Protein AF-A0A8X7PUR5-F1 (afdb_monomer_lite)

Radius of gyration: 14.44 Å; chains: 1; bounding box: 28×40×33 Å

InterPro domains:
  IPR011989 Armadillo-like helical [G3DSA:1.25.10.10] (1-140)
  IPR016024 Armadillo-type fold [SSF48371] (5-138)

Foldseek 3Di:
DLVVLLVCLADPDLVCLLVSCVPPPVVLLVVLVPDPDLVVNLSSLLSLLSNLQRSFCSCLVCLQVLLVCLLVCCQDGDPSSVVSSLSSNVSLLVGDVSSCVSNVVVVVVLLVSLVCQLVDPPDPVSNVSSVVVNVSSDDD

Organism: Brassica carinata (NCBI:txid52824)

Sequence (140 aa):
MANVLISASQKIPESAKKTFARKALPPLVHSLKFISAPEVRAACIQVLFSAMYHLKSTLLPFASDLLKLALRFLEQGSEKEKLAGAKLMASLMASEDVILERISEGLIEARSVLSKASLSDPSQDVREVCDKLLACITPS

pLDDT: mean 93.47, std 5.64, range [54.16, 98.38]

Secondary structure (DSSP, 8-state):
-HHHHHHHHHHS-HHHHHHHHHHHHHHHHHHTTT---HHHHHHHHHHHHHHHHHHGGGGGGGHHHHHHHHHHHHHHS-HHHHHHHHHHHHHHHTS-HHHHHHHHHHHHHHHHHHHHHHHH-S-HHHHHHHHHHHHTTS--

Structure (mmCIF, N/CA/C/O backbone):
data_AF-A0A8X7PUR5-F1
#
_entry.id   AF-A0A8X7PUR5-F1
#
loop_
_atom_site.group_PDB
_atom_site.id
_atom_site.type_symbol
_atom_site.label_atom_id
_atom_site.label_alt_id
_atom_site.label_comp_id
_atom_site.label_asym_id
_atom_site.label_entity_id
_atom_site.label_seq_id
_atom_site.pdbx_PDB_ins_code
_atom_site.Cartn_x
_atom_site.Cartn_y
_atom_site.Cartn_z
_atom_site.occupancy
_atom_site.B_iso_or_equiv
_atom_site.auth_seq_id
_atom_site.auth_comp_id
_atom_site.auth_asym_id
_atom_site.auth_atom_id
_atom_site.pdbx_PDB_model_num
ATOM 1 N N . MET A 1 1 ? 10.303 16.801 2.559 1.00 68.25 1 MET A N 1
ATOM 2 C CA . MET A 1 1 ? 8.889 16.898 3.000 1.00 68.25 1 MET A CA 1
ATOM 3 C C . MET A 1 1 ? 8.297 15.552 3.431 1.00 68.25 1 MET A C 1
ATOM 5 O O . MET A 1 1 ? 7.640 15.524 4.461 1.00 68.25 1 MET A O 1
ATOM 9 N N . ALA A 1 2 ? 8.566 14.437 2.735 1.00 78.06 2 ALA A N 1
ATOM 10 C CA . ALA A 1 2 ? 8.064 13.103 3.110 1.00 78.06 2 ALA A CA 1
ATOM 11 C C . ALA A 1 2 ? 8.312 12.725 4.588 1.00 78.06 2 ALA A C 1
ATOM 13 O O . ALA A 1 2 ? 7.378 12.340 5.285 1.00 78.06 2 ALA A O 1
ATOM 14 N N . ASN A 1 3 ? 9.526 12.953 5.104 1.00 85.31 3 ASN A N 1
ATOM 15 C CA . ASN A 1 3 ? 9.875 12.657 6.502 1.00 85.31 3 ASN A CA 1
ATOM 16 C C . ASN A 1 3 ? 8.996 13.394 7.528 1.00 85.31 3 ASN A C 1
ATOM 18 O O . ASN A 1 3 ? 8.726 12.858 8.598 1.00 85.31 3 ASN A O 1
ATOM 22 N N . VAL A 1 4 ? 8.514 14.599 7.199 1.00 85.19 4 VAL A N 1
ATOM 23 C CA . VAL A 1 4 ? 7.616 15.366 8.077 1.00 85.19 4 VAL A CA 1
ATOM 24 C C . VAL A 1 4 ? 6.253 14.683 8.163 1.00 85.19 4 VAL A C 1
ATOM 26 O O . VAL A 1 4 ? 5.728 14.518 9.258 1.00 85.19 4 VAL A O 1
ATOM 29 N N . LEU A 1 5 ? 5.702 14.223 7.035 1.00 83.75 5 LEU A N 1
ATOM 30 C CA . LEU A 1 5 ? 4.409 13.527 7.000 1.00 83.75 5 LEU A CA 1
ATOM 31 C C . LEU A 1 5 ? 4.491 12.127 7.625 1.00 83.75 5 LEU A C 1
ATOM 33 O O . LEU A 1 5 ? 3.559 11.703 8.308 1.00 83.75 5 LEU A O 1
ATOM 37 N N . ILE A 1 6 ? 5.622 11.436 7.452 1.00 86.81 6 ILE A N 1
ATOM 38 C CA . ILE A 1 6 ? 5.917 10.173 8.144 1.00 86.81 6 ILE A CA 1
ATOM 39 C C . ILE A 1 6 ? 5.957 10.408 9.658 1.00 86.81 6 ILE A C 1
ATOM 41 O O . ILE A 1 6 ? 5.247 9.732 10.399 1.00 86.81 6 ILE A O 1
ATOM 45 N N . SER A 1 7 ? 6.724 11.402 10.121 1.00 87.38 7 SER A N 1
ATOM 46 C CA . SER A 1 7 ? 6.797 11.730 11.548 1.00 87.38 7 SER A CA 1
ATOM 47 C C . SER A 1 7 ? 5.452 12.201 12.101 1.00 87.38 7 SER A C 1
ATOM 49 O O . SER A 1 7 ? 5.152 11.921 13.258 1.00 87.38 7 SER A O 1
ATOM 51 N N . ALA A 1 8 ? 4.648 12.921 11.314 1.00 85.31 8 ALA A N 1
ATOM 52 C CA . ALA A 1 8 ? 3.309 13.325 11.724 1.00 85.31 8 ALA A CA 1
ATOM 53 C C . ALA A 1 8 ? 2.422 12.092 11.927 1.00 85.31 8 ALA A C 1
ATOM 55 O O . ALA A 1 8 ? 1.843 11.942 12.994 1.00 85.31 8 ALA A O 1
ATOM 56 N N . SER A 1 9 ? 2.405 11.158 10.974 1.00 86.12 9 SER A N 1
ATOM 57 C CA . SER A 1 9 ? 1.638 9.907 11.088 1.00 86.12 9 SER A CA 1
ATOM 58 C C . SER A 1 9 ? 1.980 9.124 12.362 1.00 86.12 9 SER A C 1
ATOM 60 O O . SER A 1 9 ? 1.093 8.549 12.983 1.00 86.12 9 SER A O 1
ATOM 62 N N . GLN A 1 10 ? 3.249 9.158 12.780 1.00 89.75 10 GLN A N 1
ATOM 63 C CA . GLN A 1 10 ? 3.758 8.485 13.978 1.00 89.75 10 GLN A CA 1
ATOM 64 C C . GLN A 1 10 ? 3.400 9.170 15.298 1.00 89.75 10 GLN A C 1
ATOM 66 O O . GLN A 1 10 ? 3.153 8.491 16.291 1.00 89.75 10 GLN A O 1
ATOM 71 N N . LYS A 1 11 ? 3.469 10.504 15.338 1.00 92.06 11 LYS A N 1
ATOM 72 C CA . LYS A 1 11 ? 3.544 11.262 16.599 1.00 92.06 11 LYS A CA 1
ATOM 73 C C . LYS A 1 11 ? 2.302 12.089 16.903 1.00 92.06 11 LYS A C 1
ATOM 75 O O . LYS A 1 11 ? 2.217 12.652 17.993 1.00 92.06 11 LYS A O 1
ATOM 80 N N . ILE A 1 12 ? 1.366 12.222 15.963 1.00 90.94 12 ILE A N 1
ATOM 81 C CA . ILE A 1 12 ? 0.157 13.009 16.216 1.00 90.94 12 ILE A CA 1
ATOM 82 C C . ILE A 1 12 ? -0.732 12.336 17.277 1.00 90.94 12 ILE A C 1
ATOM 84 O O . ILE A 1 12 ? -0.891 11.112 17.254 1.00 90.94 12 ILE A O 1
ATOM 88 N N . PRO A 1 13 ? -1.351 13.119 18.181 1.00 90.75 13 PRO A N 1
A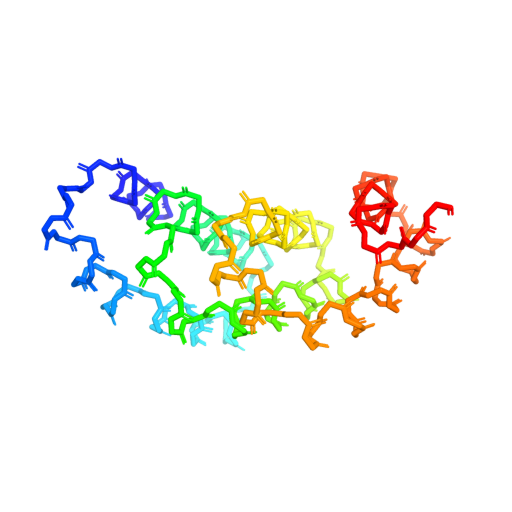TOM 89 C CA . PRO A 1 13 ? -2.302 12.594 19.156 1.00 90.75 13 PRO A CA 1
ATOM 90 C C . PRO A 1 13 ? -3.495 11.907 18.488 1.00 90.75 13 PRO A C 1
ATOM 92 O O . PRO A 1 13 ? -3.914 12.305 17.398 1.00 90.75 13 PRO A O 1
ATOM 95 N N . GLU A 1 14 ? -4.102 10.938 19.179 1.00 88.69 14 GLU A N 1
ATOM 96 C CA . GLU A 1 14 ? -5.250 10.168 18.676 1.00 88.69 14 GLU A CA 1
ATOM 97 C C . GLU A 1 14 ? -6.396 11.071 18.186 1.00 88.69 14 GLU A C 1
ATOM 99 O O . GLU A 1 14 ? -6.927 10.888 17.091 1.00 88.69 14 GLU A O 1
ATOM 104 N N . SER A 1 15 ? -6.694 12.138 18.934 1.00 91.62 15 SER A N 1
ATOM 105 C CA . SER A 1 15 ? -7.723 13.130 18.591 1.00 91.62 15 SER A CA 1
ATOM 106 C C . SER A 1 15 ? -7.467 13.866 17.267 1.00 91.62 15 SER A C 1
ATOM 108 O O . SER A 1 15 ? -8.408 14.333 16.623 1.00 91.62 15 SER A O 1
ATOM 110 N N . ALA A 1 16 ? -6.209 13.958 16.827 1.00 92.50 16 ALA A N 1
ATOM 111 C CA . ALA A 1 16 ? -5.812 14.651 15.606 1.00 92.50 16 ALA A CA 1
ATOM 112 C C . ALA A 1 16 ? -5.707 13.722 14.384 1.00 92.50 16 ALA A C 1
ATOM 114 O O . ALA A 1 16 ? -5.735 14.215 13.251 1.00 92.50 16 ALA A O 1
ATOM 115 N N . LYS A 1 17 ? -5.632 12.396 14.579 1.00 92.75 17 LYS A N 1
ATOM 116 C CA . LYS A 1 17 ? -5.420 11.415 13.497 1.00 92.75 17 LYS A CA 1
ATOM 117 C C . LYS A 1 17 ? -6.464 11.513 12.394 1.00 92.75 17 LYS A C 1
ATOM 119 O O . LYS A 1 17 ? -6.112 11.600 11.218 1.00 92.75 17 LYS A O 1
ATOM 124 N N . LYS A 1 18 ? -7.747 11.585 12.762 1.00 92.00 18 LYS A N 1
ATOM 125 C CA . LYS A 1 18 ? -8.859 11.696 11.802 1.00 92.00 18 LYS A CA 1
ATOM 126 C C . LYS A 1 18 ? -8.764 12.957 10.946 1.00 92.00 18 LYS A C 1
ATOM 128 O O . LYS A 1 18 ? -8.962 12.908 9.732 1.00 92.00 18 LYS A O 1
ATOM 133 N N . THR A 1 19 ? -8.449 14.089 11.569 1.00 93.56 19 THR A N 1
ATOM 134 C CA . THR A 1 19 ? -8.297 15.370 10.868 1.00 93.56 19 THR A CA 1
ATOM 135 C C . THR A 1 19 ? -7.085 15.350 9.947 1.00 93.56 19 THR A C 1
ATOM 137 O O . THR A 1 19 ? -7.184 15.793 8.802 1.00 93.56 19 THR A O 1
ATOM 140 N N . PHE A 1 20 ? -5.965 14.802 10.417 1.00 92.06 20 PHE A N 1
ATOM 141 C CA . PHE A 1 20 ? -4.760 14.642 9.613 1.00 92.06 20 PHE A CA 1
ATOM 142 C C . PHE A 1 20 ? -5.019 13.758 8.389 1.00 92.06 20 PHE A C 1
ATOM 144 O O . PHE A 1 20 ? -4.778 14.207 7.271 1.00 92.06 20 PHE A O 1
ATOM 151 N N . ALA A 1 21 ? -5.597 12.567 8.571 1.00 92.06 21 ALA A N 1
ATOM 152 C CA . ALA A 1 21 ? -5.922 11.646 7.483 1.00 92.06 21 ALA A CA 1
ATOM 153 C C . ALA A 1 21 ? -6.770 12.314 6.390 1.00 92.06 21 ALA A C 1
ATOM 155 O O . ALA A 1 21 ? -6.419 12.277 5.211 1.00 92.06 21 ALA A O 1
ATOM 156 N N . ARG A 1 22 ? -7.848 13.004 6.787 1.00 91.69 22 ARG A N 1
ATOM 157 C CA . ARG A 1 22 ? -8.757 13.690 5.855 1.00 91.69 22 ARG A CA 1
ATOM 158 C C . ARG A 1 22 ? -8.102 14.832 5.085 1.00 91.69 22 ARG A C 1
ATOM 160 O O . ARG A 1 22 ? -8.522 15.102 3.965 1.00 91.69 22 ARG A O 1
ATOM 167 N N . LYS A 1 23 ? -7.132 15.530 5.679 1.00 91.81 23 LYS A N 1
ATOM 168 C CA . LYS A 1 23 ? -6.479 16.685 5.045 1.00 91.81 23 LYS A CA 1
ATOM 169 C C . LYS A 1 23 ? -5.243 16.302 4.238 1.00 91.81 23 LYS A C 1
ATOM 171 O O . LYS A 1 23 ? -4.999 16.908 3.203 1.00 91.81 23 LYS A O 1
ATOM 176 N N . ALA A 1 24 ? -4.464 15.331 4.706 1.00 88.69 24 ALA A N 1
ATOM 177 C CA . ALA A 1 24 ? -3.176 14.988 4.114 1.00 88.69 24 ALA A CA 1
ATOM 178 C C . ALA A 1 24 ? -3.292 13.942 2.998 1.00 88.69 24 ALA A C 1
ATOM 180 O O . ALA A 1 24 ? -2.603 14.056 1.986 1.00 88.69 24 ALA A O 1
ATOM 181 N N . LEU A 1 25 ? -4.154 12.931 3.158 1.00 89.19 25 LEU A N 1
ATOM 182 C CA . LEU A 1 25 ? -4.152 11.780 2.252 1.00 89.19 25 LEU A CA 1
ATOM 183 C C . LEU A 1 25 ? -4.808 12.043 0.897 1.00 89.19 25 LEU A C 1
ATOM 185 O O . LEU A 1 25 ? -4.179 11.700 -0.103 1.00 89.19 25 LEU A O 1
ATOM 189 N N . PRO A 1 26 ? -5.999 12.668 0.795 1.00 91.19 26 PRO A N 1
ATOM 190 C CA . PRO A 1 26 ? -6.617 12.875 -0.513 1.00 91.19 26 PRO A CA 1
ATOM 191 C C . PRO A 1 26 ? -5.744 13.697 -1.476 1.00 91.19 26 PRO A C 1
ATOM 193 O O . PRO A 1 26 ? -5.560 13.253 -2.612 1.00 91.19 26 PRO A O 1
ATOM 196 N N . PRO A 1 27 ? -5.126 14.825 -1.055 1.00 91.88 27 PRO A N 1
ATOM 197 C CA . PRO A 1 27 ? -4.203 15.554 -1.920 1.00 91.88 27 PRO A CA 1
ATOM 198 C C . PRO A 1 27 ? -2.993 14.712 -2.324 1.00 91.88 27 PRO A C 1
ATOM 200 O O . PRO A 1 27 ? -2.616 14.719 -3.489 1.00 91.88 27 PRO A O 1
ATOM 203 N N . LEU A 1 28 ? -2.421 13.937 -1.396 1.00 91.50 28 LEU A N 1
ATOM 204 C CA . LEU A 1 28 ? -1.262 13.089 -1.674 1.00 91.50 28 LEU A CA 1
ATOM 205 C C . LEU A 1 28 ? -1.579 11.997 -2.710 1.00 91.50 28 LEU A C 1
ATOM 207 O O . LEU A 1 28 ? -0.827 11.822 -3.670 1.00 91.50 28 LEU A O 1
ATOM 211 N N . VAL A 1 29 ? -2.710 11.302 -2.553 1.00 91.94 29 VAL A N 1
ATOM 212 C CA . VAL A 1 29 ? -3.190 10.290 -3.510 1.00 91.94 29 VAL A CA 1
ATOM 213 C C . VAL A 1 29 ? -3.477 10.921 -4.873 1.00 91.94 29 VAL A C 1
ATOM 215 O O . VAL A 1 29 ? -3.149 10.342 -5.909 1.00 91.94 29 VAL A O 1
ATOM 218 N N . HIS A 1 30 ? -4.054 12.124 -4.897 1.00 91.25 30 HIS A N 1
ATOM 219 C CA . HIS A 1 30 ? -4.297 12.853 -6.137 1.00 91.25 30 HIS A CA 1
ATOM 220 C C . HIS A 1 30 ? -2.986 13.246 -6.836 1.00 91.25 30 HIS A C 1
ATOM 222 O O . HIS A 1 30 ? -2.828 12.974 -8.026 1.00 91.25 30 HIS A O 1
ATOM 228 N N . SER A 1 31 ? -2.018 13.809 -6.107 1.00 90.06 31 SER A N 1
ATOM 229 C CA . SER A 1 31 ? -0.722 14.234 -6.653 1.00 90.06 31 SER A CA 1
ATOM 230 C C . SER A 1 31 ? 0.068 13.087 -7.283 1.00 90.06 31 SER A C 1
ATOM 232 O O . SER A 1 31 ? 0.727 13.296 -8.300 1.00 90.06 31 SER A O 1
ATOM 234 N N . LEU A 1 32 ? -0.040 11.864 -6.753 1.00 91.56 32 LEU A N 1
ATOM 235 C CA . LEU A 1 32 ? 0.610 10.676 -7.324 1.00 91.56 32 LEU A CA 1
ATOM 236 C C . LEU A 1 32 ? 0.227 10.398 -8.786 1.00 91.56 32 LEU A C 1
ATOM 238 O O . LEU A 1 32 ? 0.979 9.721 -9.484 1.00 91.56 32 LEU A O 1
ATOM 242 N N . LYS A 1 33 ? -0.902 10.930 -9.272 1.00 87.88 33 LYS A N 1
ATOM 243 C CA . LYS A 1 33 ? -1.310 10.813 -10.681 1.00 87.88 33 LYS A CA 1
ATOM 244 C C . LYS A 1 33 ? -0.526 11.733 -11.623 1.00 87.88 33 LYS A C 1
ATOM 246 O O . LYS A 1 33 ? -0.473 11.442 -12.811 1.00 87.88 33 LYS A O 1
ATOM 251 N N . PHE A 1 34 ? 0.059 12.813 -11.104 1.00 91.06 34 PHE A N 1
ATOM 252 C CA . PHE A 1 34 ? 0.682 13.880 -11.900 1.00 91.06 34 PHE A CA 1
ATOM 253 C C . PHE A 1 34 ? 2.190 14.010 -11.672 1.00 91.06 34 PHE A C 1
ATOM 255 O O . PHE A 1 34 ? 2.876 14.659 -12.456 1.00 91.06 34 PHE A O 1
ATOM 262 N N . ILE A 1 35 ? 2.727 13.417 -10.603 1.00 92.31 35 ILE A N 1
ATOM 263 C CA . ILE A 1 35 ? 4.168 13.422 -10.340 1.00 92.31 35 ILE A CA 1
ATOM 264 C C . ILE A 1 35 ? 4.871 12.555 -11.390 1.00 92.31 35 ILE A C 1
ATOM 266 O O . ILE A 1 35 ? 4.670 11.343 -11.429 1.00 92.31 35 ILE A O 1
ATOM 270 N N . SER A 1 36 ? 5.749 13.149 -12.198 1.00 90.44 36 SER A N 1
ATOM 271 C CA . SER A 1 36 ? 6.508 12.417 -13.225 1.00 90.44 36 SER A CA 1
ATOM 272 C C . SER A 1 36 ? 7.719 11.662 -12.668 1.00 90.44 36 SER A C 1
ATOM 274 O O . SER A 1 36 ? 8.070 10.614 -13.204 1.00 90.44 36 SER A O 1
ATOM 276 N N . ALA A 1 37 ? 8.328 12.152 -11.583 1.00 94.44 37 ALA A N 1
ATOM 277 C CA . ALA A 1 37 ? 9.540 11.580 -10.994 1.00 94.44 37 ALA A CA 1
ATOM 278 C C . ALA A 1 37 ? 9.245 10.298 -10.177 1.00 94.44 37 ALA A C 1
ATOM 280 O O . ALA A 1 37 ? 8.564 10.391 -9.145 1.00 94.44 37 ALA A O 1
ATOM 281 N N . PR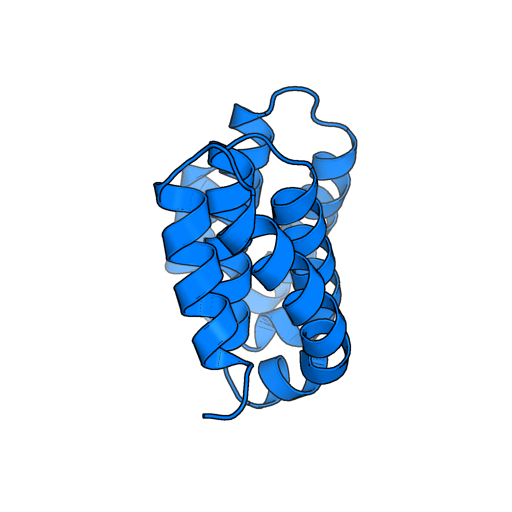O A 1 38 ? 9.761 9.119 -10.582 1.00 92.88 38 PRO A N 1
ATOM 282 C CA . PRO A 1 38 ? 9.529 7.848 -9.886 1.00 92.88 38 PRO A CA 1
ATOM 283 C C . PRO A 1 38 ? 9.968 7.850 -8.419 1.00 92.88 38 PRO A C 1
ATOM 285 O O . PRO A 1 38 ? 9.267 7.326 -7.557 1.00 92.88 38 PRO A O 1
ATOM 288 N N . GLU A 1 39 ? 11.090 8.493 -8.099 1.00 92.94 39 GLU A N 1
ATOM 289 C CA . GLU A 1 39 ? 11.627 8.572 -6.737 1.00 92.94 39 GLU A CA 1
ATOM 290 C C . GLU A 1 39 ? 10.700 9.365 -5.815 1.00 92.94 39 GLU A C 1
ATOM 292 O O . GLU A 1 39 ? 10.503 9.010 -4.651 1.00 92.94 39 GLU A O 1
ATOM 297 N N . VAL A 1 40 ? 10.095 10.429 -6.348 1.00 93.69 40 VAL A N 1
ATOM 298 C CA . VAL A 1 40 ? 9.135 11.253 -5.609 1.00 93.69 40 VAL A CA 1
ATOM 299 C C . VAL A 1 40 ? 7.841 10.473 -5.396 1.00 93.69 40 VAL A C 1
ATOM 301 O O . VAL A 1 40 ? 7.318 10.474 -4.280 1.00 93.69 40 VAL A O 1
ATOM 304 N N . ARG A 1 41 ? 7.355 9.744 -6.412 1.00 95.19 41 ARG A N 1
ATOM 305 C CA . ARG A 1 41 ? 6.194 8.854 -6.250 1.00 95.19 41 ARG A CA 1
ATOM 306 C C . ARG A 1 41 ? 6.461 7.769 -5.207 1.00 95.19 41 ARG A C 1
ATOM 308 O O . ARG A 1 41 ? 5.649 7.612 -4.299 1.00 95.19 41 ARG A O 1
ATOM 315 N N . ALA A 1 42 ? 7.616 7.106 -5.250 1.00 95.25 42 ALA A N 1
ATOM 316 C CA . ALA A 1 42 ? 8.008 6.107 -4.255 1.00 95.25 42 ALA A CA 1
ATOM 317 C C . ALA A 1 42 ? 8.014 6.682 -2.826 1.00 95.25 42 ALA A C 1
ATOM 319 O O . ALA A 1 42 ? 7.457 6.072 -1.912 1.00 95.25 42 ALA A O 1
ATOM 320 N N . ALA A 1 43 ? 8.562 7.886 -2.627 1.00 94.00 43 ALA A N 1
ATOM 321 C CA . ALA A 1 43 ? 8.542 8.562 -1.328 1.00 94.00 43 ALA A CA 1
ATOM 322 C C . ALA A 1 43 ? 7.113 8.911 -0.864 1.00 94.00 43 ALA A C 1
ATOM 324 O O . ALA A 1 43 ? 6.784 8.769 0.314 1.00 94.00 43 ALA A O 1
ATOM 325 N N . CYS A 1 44 ? 6.239 9.334 -1.779 1.00 94.88 44 CYS A N 1
ATOM 326 C CA . CYS A 1 44 ? 4.825 9.571 -1.486 1.00 94.88 44 CYS A CA 1
ATOM 327 C C . CYS A 1 44 ? 4.096 8.276 -1.085 1.00 94.88 44 CYS A C 1
ATOM 329 O O . CYS A 1 44 ? 3.327 8.291 -0.126 1.00 94.88 44 CYS A O 1
ATOM 331 N N . ILE A 1 45 ? 4.374 7.146 -1.741 1.00 95.38 45 ILE A N 1
ATOM 332 C CA . ILE A 1 45 ? 3.815 5.839 -1.357 1.00 95.38 45 ILE A CA 1
ATOM 333 C C . ILE A 1 45 ? 4.327 5.419 0.029 1.00 95.38 45 ILE A C 1
ATOM 335 O O . ILE A 1 45 ? 3.550 4.928 0.844 1.00 95.38 45 ILE A O 1
ATOM 339 N N . GLN A 1 46 ? 5.596 5.681 0.357 1.00 93.06 46 GLN A N 1
ATOM 340 C CA . GLN A 1 46 ? 6.129 5.431 1.704 1.00 93.06 46 GLN A CA 1
ATOM 341 C C . GLN A 1 46 ? 5.419 6.256 2.789 1.00 93.06 46 GLN A C 1
ATOM 343 O O . GLN A 1 46 ? 5.195 5.756 3.894 1.00 93.06 46 GLN A O 1
ATOM 348 N N . VAL A 1 47 ? 5.022 7.499 2.488 1.00 94.56 47 VAL A N 1
ATOM 349 C CA . VAL A 1 47 ? 4.180 8.300 3.393 1.00 94.56 47 VAL A CA 1
ATOM 350 C C . VAL A 1 47 ? 2.827 7.621 3.608 1.00 94.56 47 VAL A C 1
ATOM 352 O O . VAL A 1 47 ? 2.382 7.530 4.749 1.00 94.56 47 VAL A O 1
ATOM 355 N N . LEU A 1 48 ? 2.193 7.109 2.546 1.00 95.69 48 LEU A N 1
ATOM 356 C CA . LEU A 1 48 ? 0.921 6.381 2.649 1.00 95.69 48 LEU A CA 1
ATOM 357 C C . LEU A 1 48 ? 1.064 5.086 3.455 1.00 95.69 48 LEU A C 1
ATOM 359 O O . LEU A 1 48 ? 0.214 4.801 4.292 1.00 95.69 48 LEU A O 1
ATOM 363 N N . PHE A 1 49 ? 2.155 4.342 3.260 1.00 94.62 49 PHE A N 1
ATOM 364 C CA . PHE A 1 49 ? 2.486 3.168 4.069 1.00 94.62 49 PHE A CA 1
ATOM 365 C C . PHE A 1 49 ? 2.577 3.528 5.559 1.00 94.62 49 PHE A C 1
ATOM 367 O O . PHE A 1 49 ? 1.922 2.889 6.381 1.00 94.62 49 PHE A O 1
ATOM 374 N N . SER A 1 50 ? 3.334 4.576 5.901 1.00 93.50 50 SER A N 1
ATOM 375 C CA . SER A 1 50 ? 3.471 5.048 7.285 1.00 93.50 50 SER A CA 1
ATOM 376 C C . SER A 1 50 ? 2.125 5.492 7.865 1.00 93.50 50 SER A C 1
ATOM 378 O O . SER A 1 50 ? 1.771 5.123 8.985 1.00 93.50 50 SER A O 1
ATOM 380 N N . ALA A 1 51 ? 1.329 6.223 7.082 1.00 93.94 51 ALA A N 1
ATOM 381 C CA . ALA A 1 51 ? -0.016 6.613 7.477 1.00 93.94 51 ALA A CA 1
ATOM 382 C C . ALA A 1 51 ? -0.886 5.381 7.770 1.00 93.94 51 ALA A C 1
ATOM 384 O O . ALA A 1 51 ? -1.496 5.320 8.833 1.00 93.94 51 ALA A O 1
ATOM 385 N N . MET A 1 52 ? -0.891 4.375 6.891 1.00 94.25 52 MET A N 1
ATOM 386 C CA . MET A 1 52 ? -1.629 3.124 7.102 1.00 94.25 52 MET A CA 1
ATOM 387 C C . MET A 1 52 ? -1.203 2.413 8.385 1.00 94.25 52 MET A C 1
ATOM 389 O O . MET A 1 52 ? -2.042 2.060 9.213 1.00 94.25 52 MET A O 1
ATOM 393 N N . TYR A 1 53 ? 0.104 2.291 8.600 1.00 92.06 53 TYR A N 1
ATOM 394 C CA . TYR A 1 53 ? 0.658 1.591 9.752 1.00 92.06 53 TYR A CA 1
ATOM 395 C C . TYR A 1 53 ? 0.329 2.274 11.094 1.00 92.06 53 TYR A C 1
ATOM 397 O O . TYR A 1 53 ? 0.020 1.600 12.078 1.00 92.06 53 TYR A O 1
ATOM 405 N N . HIS A 1 54 ? 0.356 3.610 11.152 1.00 92.75 54 HIS A N 1
ATOM 406 C CA . HIS A 1 54 ? 0.197 4.350 12.412 1.00 92.75 54 HIS A CA 1
ATOM 407 C C . HIS A 1 54 ? -1.219 4.892 12.670 1.00 92.75 54 HIS A C 1
ATOM 409 O O . HIS A 1 54 ? -1.596 5.104 13.829 1.00 92.75 54 HIS A O 1
ATOM 415 N N . LEU A 1 55 ? -2.013 5.119 11.619 1.00 92.69 55 LEU A N 1
ATOM 416 C CA . LEU A 1 55 ? -3.375 5.655 11.737 1.00 92.69 55 LEU A CA 1
ATOM 417 C C . LEU A 1 55 ? -4.454 4.558 11.733 1.00 92.69 55 LEU A C 1
ATOM 419 O O . LEU A 1 55 ? -5.563 4.822 12.202 1.00 92.69 55 LEU A O 1
ATOM 423 N N . LYS A 1 56 ? -4.129 3.343 11.263 1.00 89.56 56 LYS A N 1
ATOM 424 C CA . LYS A 1 56 ? -4.976 2.135 11.344 1.00 89.56 56 LYS A CA 1
ATOM 425 C C . LYS A 1 56 ? -6.416 2.376 10.856 1.00 89.56 56 LYS A C 1
ATOM 427 O O . LYS A 1 56 ? -6.595 2.979 9.797 1.00 89.56 56 LYS A O 1
ATOM 432 N N . SER A 1 57 ? -7.443 1.962 11.608 1.00 91.75 57 SER A N 1
ATOM 433 C CA . SER A 1 57 ? -8.870 2.117 11.262 1.00 91.75 57 SER A CA 1
ATOM 434 C C . SER A 1 57 ? -9.324 3.547 10.982 1.00 91.75 57 SER A C 1
ATOM 436 O O . SER A 1 57 ? -10.333 3.739 10.303 1.00 91.75 57 SER A O 1
ATOM 438 N N . THR A 1 58 ? -8.559 4.571 11.375 1.00 93.56 58 THR A N 1
ATOM 439 C CA . THR A 1 58 ? -8.804 5.952 10.918 1.00 93.56 58 THR A CA 1
ATOM 440 C C . THR A 1 58 ? -8.827 6.053 9.386 1.00 93.56 58 THR A C 1
ATOM 442 O O . THR A 1 58 ? -9.460 6.951 8.826 1.00 93.56 58 THR A O 1
ATOM 445 N N . LEU A 1 59 ? -8.142 5.133 8.702 1.00 93.50 59 LEU A N 1
ATOM 446 C CA . LEU A 1 59 ? -8.019 5.086 7.249 1.00 93.50 59 LEU A CA 1
ATOM 447 C C . LEU A 1 59 ? -9.002 4.148 6.562 1.00 93.50 59 LEU A C 1
ATOM 449 O O . LEU A 1 59 ? -8.937 4.018 5.341 1.00 93.50 59 LEU A O 1
ATOM 453 N N . LEU A 1 60 ? -9.962 3.584 7.296 1.00 95.44 60 LEU A N 1
ATOM 454 C CA . LEU A 1 60 ? -11.027 2.759 6.729 1.00 95.44 60 LEU A CA 1
ATOM 455 C C . LEU A 1 60 ? -11.707 3.389 5.495 1.00 95.44 60 LEU A C 1
ATOM 457 O O . LEU A 1 60 ? -11.864 2.683 4.498 1.00 95.44 60 LEU A O 1
ATOM 461 N N . PRO A 1 61 ? -12.020 4.705 5.463 1.00 93.69 61 PRO A N 1
ATOM 462 C CA . PRO A 1 61 ? -12.625 5.325 4.280 1.00 93.69 61 PRO A CA 1
ATOM 463 C C . PRO A 1 61 ? -11.731 5.326 3.031 1.00 93.69 61 PRO A C 1
ATOM 465 O O . PRO A 1 61 ? -12.240 5.486 1.927 1.00 93.69 61 PRO A O 1
ATOM 468 N N . PHE A 1 62 ? -10.415 5.171 3.197 1.00 94.06 62 PHE A N 1
ATOM 469 C CA . PHE A 1 62 ? -9.420 5.238 2.124 1.00 94.06 62 PHE A CA 1
ATOM 470 C C . PHE A 1 62 ? -8.835 3.865 1.765 1.00 94.06 62 PHE A C 1
ATOM 472 O O . PHE A 1 62 ? -8.134 3.757 0.764 1.00 94.06 62 PHE A O 1
ATOM 479 N N . ALA A 1 63 ? -9.104 2.821 2.556 1.00 95.75 63 ALA A N 1
ATOM 480 C CA . ALA A 1 63 ? -8.431 1.526 2.458 1.00 95.75 63 ALA A CA 1
ATOM 481 C C . ALA A 1 63 ? -8.497 0.908 1.049 1.00 95.75 63 ALA A C 1
ATOM 483 O O . ALA A 1 63 ? -7.470 0.515 0.499 1.00 95.75 63 ALA A O 1
ATOM 484 N N . SER A 1 64 ? -9.679 0.893 0.425 1.00 95.94 64 SER A N 1
ATOM 485 C CA . SER A 1 64 ? -9.857 0.334 -0.923 1.00 95.94 64 SER A CA 1
ATOM 486 C C . SER A 1 64 ? -9.100 1.133 -1.994 1.00 95.94 64 SER A C 1
ATOM 488 O O . SER A 1 64 ? -8.515 0.546 -2.902 1.00 95.94 64 SER A O 1
ATOM 490 N N . ASP A 1 65 ? -9.064 2.464 -1.884 1.00 94.75 65 ASP A N 1
ATOM 491 C CA . ASP A 1 65 ? -8.322 3.318 -2.822 1.00 94.75 65 ASP A CA 1
ATOM 492 C C . ASP A 1 65 ? -6.808 3.165 -2.645 1.00 94.75 65 ASP A C 1
ATOM 494 O O . ASP A 1 65 ? -6.065 3.159 -3.628 1.00 94.75 65 ASP A O 1
ATOM 498 N N . LEU A 1 66 ? -6.348 2.995 -1.402 1.00 96.38 66 LEU A N 1
ATOM 499 C CA . LEU A 1 66 ? -4.949 2.706 -1.096 1.00 96.38 66 LEU A CA 1
ATOM 500 C C . LEU A 1 66 ? -4.526 1.337 -1.640 1.00 96.38 66 LEU A C 1
ATOM 502 O O . LEU A 1 66 ? -3.430 1.240 -2.190 1.00 96.38 66 LEU A O 1
ATOM 506 N N . LEU A 1 67 ? -5.388 0.314 -1.560 1.00 97.56 67 LEU A N 1
ATOM 507 C CA . LEU A 1 67 ? -5.112 -0.984 -2.181 1.00 97.56 67 LEU A CA 1
ATOM 508 C C . LEU A 1 67 ? -4.997 -0.846 -3.704 1.00 97.56 67 LEU A C 1
ATOM 510 O O . LEU A 1 67 ? -3.988 -1.252 -4.274 1.00 97.56 67 LEU A O 1
ATOM 514 N N . LYS A 1 68 ? -5.971 -0.208 -4.367 1.00 96.19 68 LYS A N 1
ATOM 515 C CA . LYS A 1 68 ? -5.926 0.028 -5.825 1.00 96.19 68 LYS A CA 1
ATOM 516 C C . LYS A 1 68 ? -4.656 0.763 -6.251 1.00 96.19 68 LYS A C 1
ATOM 518 O O . LYS A 1 68 ? -4.043 0.439 -7.266 1.00 96.19 68 LYS A O 1
ATOM 523 N N . LEU A 1 69 ? -4.246 1.754 -5.464 1.00 96.00 69 LEU A N 1
ATOM 524 C CA . LEU A 1 69 ? -3.014 2.494 -5.696 1.00 96.00 69 LEU A CA 1
ATOM 525 C C . LEU A 1 69 ? -1.773 1.601 -5.543 1.00 96.00 69 LEU A C 1
ATOM 527 O O . LEU A 1 69 ? -0.881 1.668 -6.388 1.00 96.00 69 LEU A O 1
ATOM 531 N N . ALA A 1 70 ? -1.721 0.766 -4.502 1.00 97.38 70 ALA A N 1
ATOM 532 C CA . ALA A 1 70 ? -0.636 -0.189 -4.289 1.00 97.38 70 ALA A CA 1
ATOM 533 C C . ALA A 1 70 ? -0.505 -1.167 -5.468 1.00 97.38 70 ALA A C 1
ATOM 535 O O . ALA A 1 70 ? 0.597 -1.334 -5.994 1.00 97.38 70 ALA A O 1
ATOM 536 N N . LEU A 1 71 ? -1.624 -1.737 -5.931 1.00 97.31 71 LEU A N 1
ATOM 537 C CA . LEU A 1 71 ? -1.660 -2.656 -7.075 1.00 97.31 71 LEU A CA 1
ATOM 538 C C . LEU A 1 71 ? -1.186 -1.989 -8.365 1.00 97.31 71 LEU A C 1
ATOM 540 O O . LEU A 1 71 ? -0.329 -2.532 -9.058 1.00 97.31 71 LEU A O 1
ATOM 544 N N . ARG A 1 72 ? -1.642 -0.762 -8.640 1.00 96.19 72 ARG A N 1
ATOM 545 C CA . ARG A 1 72 ? -1.190 0.000 -9.811 1.00 96.19 72 ARG A CA 1
ATOM 546 C C . ARG A 1 72 ? 0.334 0.156 -9.848 1.00 96.19 72 ARG A C 1
ATOM 548 O O . ARG A 1 72 ? 0.942 0.008 -10.907 1.00 96.19 72 ARG A O 1
ATOM 555 N N . PHE A 1 73 ? 0.957 0.483 -8.714 1.00 95.75 73 PHE A N 1
ATOM 556 C CA . PHE A 1 73 ? 2.412 0.644 -8.655 1.00 95.75 73 PHE A CA 1
ATOM 557 C C . PHE A 1 73 ? 3.159 -0.684 -8.712 1.00 95.75 73 PHE A C 1
ATOM 559 O O . PHE A 1 73 ? 4.225 -0.719 -9.315 1.00 95.75 73 PHE A O 1
ATOM 566 N N . LEU A 1 74 ? 2.605 -1.761 -8.153 1.00 96.00 74 LEU A N 1
ATOM 567 C CA . LEU A 1 74 ? 3.144 -3.113 -8.321 1.00 96.00 74 LEU A CA 1
ATOM 568 C C . LEU A 1 74 ? 3.178 -3.535 -9.798 1.00 96.00 74 LEU A C 1
ATOM 570 O O . LEU A 1 74 ? 4.180 -4.076 -10.266 1.00 96.00 74 LEU A O 1
ATOM 574 N N . GLU A 1 75 ? 2.122 -3.237 -10.553 1.00 95.31 75 GLU A N 1
ATOM 575 C CA . GLU A 1 75 ? 2.046 -3.592 -11.971 1.00 95.31 75 GLU A CA 1
ATOM 576 C C . GLU A 1 75 ? 2.961 -2.741 -12.859 1.00 95.31 75 GLU A C 1
ATOM 578 O O . GLU A 1 75 ? 3.642 -3.274 -13.738 1.00 95.31 75 GLU A O 1
ATOM 583 N N . GLN A 1 76 ? 2.952 -1.419 -12.662 1.00 93.94 76 GLN A N 1
ATOM 584 C CA . GLN A 1 76 ? 3.449 -0.454 -13.657 1.0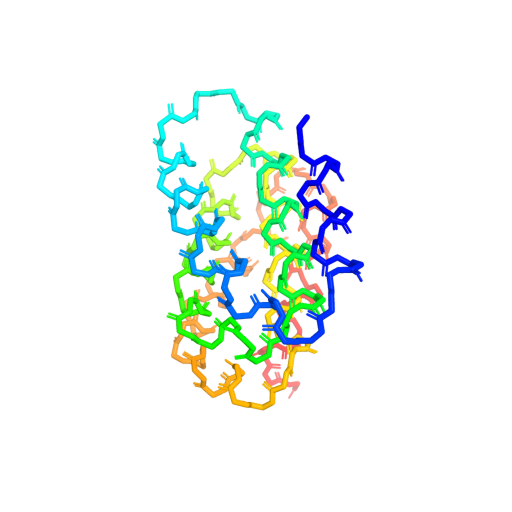0 93.94 76 GLN A CA 1
ATOM 585 C C . GLN A 1 76 ? 4.598 0.430 -13.152 1.00 93.94 76 GLN A C 1
ATOM 587 O O . GLN A 1 76 ? 5.141 1.226 -13.917 1.00 93.94 76 GLN A O 1
ATOM 592 N N . GLY A 1 77 ? 4.948 0.350 -11.868 1.00 95.12 77 GLY A N 1
ATOM 593 C CA . GLY A 1 77 ? 5.967 1.202 -11.260 1.00 95.12 77 GLY A CA 1
ATOM 59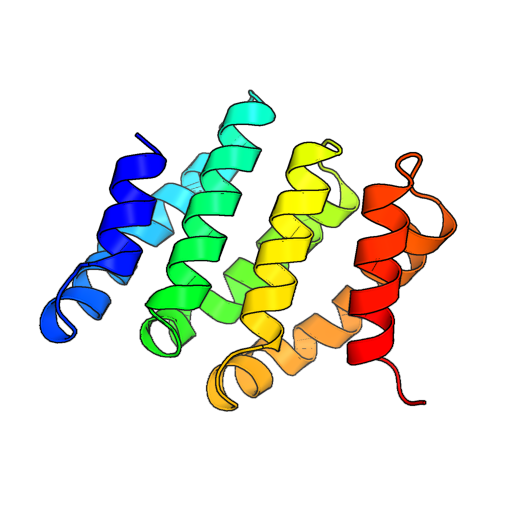4 C C . GLY A 1 77 ? 7.401 0.787 -11.593 1.00 95.12 77 GLY A C 1
ATOM 595 O O . GLY A 1 77 ? 7.671 -0.328 -12.035 1.00 95.12 77 GLY A O 1
ATOM 596 N N . SER A 1 78 ? 8.346 1.683 -11.317 1.00 96.31 78 SER A N 1
ATOM 597 C CA . SER A 1 78 ? 9.761 1.326 -11.162 1.00 96.31 78 SER A CA 1
ATOM 598 C C . SER A 1 78 ? 9.960 0.373 -9.979 1.00 96.31 78 SER A C 1
ATOM 600 O O . SER A 1 78 ? 9.116 0.300 -9.090 1.00 96.31 78 SER A O 1
ATOM 602 N N . GLU A 1 79 ? 11.104 -0.305 -9.903 1.00 96.75 79 GLU A N 1
ATOM 603 C CA . GLU A 1 79 ? 11.439 -1.211 -8.792 1.00 96.75 79 GLU A CA 1
ATOM 604 C C . GLU A 1 79 ? 11.174 -0.591 -7.405 1.00 96.75 79 GLU A C 1
ATOM 606 O O . GLU A 1 79 ? 10.508 -1.188 -6.558 1.00 96.75 79 GLU A O 1
ATOM 611 N N . LYS A 1 80 ? 11.604 0.660 -7.186 1.00 96.31 80 LYS A N 1
ATOM 612 C CA . LYS A 1 80 ? 11.371 1.376 -5.920 1.00 96.31 80 LYS A CA 1
ATOM 613 C C . LYS A 1 80 ? 9.887 1.605 -5.636 1.00 96.31 80 LYS A C 1
ATOM 615 O O . LYS A 1 80 ? 9.464 1.530 -4.482 1.00 96.31 80 LYS A O 1
ATOM 620 N N . GLU A 1 81 ? 9.102 1.906 -6.666 1.00 97.38 81 GLU A N 1
ATOM 621 C CA . GLU A 1 81 ? 7.655 2.097 -6.544 1.00 97.38 81 GLU A CA 1
ATOM 622 C C . GLU A 1 81 ? 6.935 0.776 -6.292 1.00 97.38 81 GLU A C 1
ATOM 624 O O . GLU A 1 81 ? 6.042 0.744 -5.449 1.00 97.38 81 GLU A O 1
ATOM 629 N N . LYS A 1 82 ? 7.362 -0.313 -6.942 1.00 98.12 82 LYS A N 1
ATOM 630 C CA . LYS A 1 82 ? 6.841 -1.664 -6.703 1.00 98.12 82 LYS A CA 1
ATOM 631 C C . LYS A 1 82 ? 7.070 -2.089 -5.261 1.00 98.12 82 LYS A C 1
ATOM 633 O O . LYS A 1 82 ? 6.119 -2.456 -4.581 1.00 98.12 82 LYS A O 1
ATOM 638 N N . LEU A 1 83 ? 8.293 -1.943 -4.749 1.00 97.75 83 LEU A N 1
ATOM 639 C CA . LEU A 1 83 ? 8.611 -2.258 -3.352 1.00 97.75 83 LEU A CA 1
ATOM 640 C C . LEU A 1 83 ? 7.832 -1.377 -2.363 1.00 97.75 83 LEU A C 1
ATOM 642 O O . LEU A 1 83 ? 7.401 -1.853 -1.312 1.00 97.75 83 LEU A O 1
ATOM 646 N N . ALA A 1 84 ? 7.631 -0.095 -2.676 1.00 96.88 84 ALA A N 1
ATOM 647 C CA . ALA A 1 84 ? 6.814 0.788 -1.845 1.00 96.88 84 ALA A CA 1
ATOM 648 C C . ALA A 1 84 ? 5.325 0.391 -1.876 1.00 96.88 84 ALA A C 1
ATOM 650 O O . ALA A 1 84 ? 4.683 0.364 -0.825 1.00 96.88 84 ALA A O 1
ATOM 651 N N . GLY A 1 85 ? 4.795 0.044 -3.052 1.00 97.69 85 GLY A N 1
ATOM 652 C CA . GLY A 1 85 ? 3.432 -0.456 -3.236 1.00 97.69 85 GLY A CA 1
ATOM 653 C C . GLY A 1 85 ? 3.204 -1.770 -2.491 1.00 97.69 85 GLY A C 1
ATOM 654 O O . GLY A 1 85 ? 2.236 -1.889 -1.746 1.00 97.69 85 GLY A O 1
ATOM 655 N N . ALA A 1 86 ? 4.152 -2.702 -2.582 1.00 97.62 86 ALA A N 1
ATOM 656 C CA . ALA A 1 86 ? 4.129 -3.959 -1.843 1.00 97.62 86 ALA A CA 1
ATOM 657 C C . ALA A 1 86 ? 4.068 -3.734 -0.324 1.00 97.62 86 ALA A C 1
ATOM 659 O O . ALA A 1 86 ? 3.261 -4.350 0.367 1.00 97.62 86 ALA A O 1
ATOM 660 N N . LYS A 1 87 ? 4.870 -2.800 0.205 1.00 96.88 87 LYS A N 1
ATOM 661 C CA . LYS A 1 87 ? 4.842 -2.434 1.633 1.00 96.88 87 LYS A CA 1
ATOM 662 C C . LYS A 1 87 ? 3.512 -1.810 2.054 1.00 96.88 87 LYS A C 1
ATOM 664 O O . LYS A 1 87 ? 3.031 -2.106 3.144 1.00 96.88 87 LYS A O 1
ATOM 669 N N . LEU A 1 88 ? 2.916 -0.965 1.209 1.00 97.75 88 LEU A N 1
ATOM 670 C CA . LEU A 1 88 ? 1.586 -0.402 1.457 1.00 97.75 88 LEU A CA 1
ATOM 671 C C . LEU A 1 88 ? 0.505 -1.495 1.466 1.00 97.75 88 LEU A C 1
ATOM 673 O O . LEU A 1 88 ? -0.353 -1.496 2.343 1.00 97.75 88 LEU A O 1
ATOM 677 N N . MET A 1 89 ? 0.559 -2.447 0.534 1.00 97.38 89 MET A N 1
ATOM 678 C CA . MET A 1 89 ? -0.350 -3.595 0.532 1.00 97.38 89 MET A CA 1
ATOM 679 C C . MET A 1 89 ? -0.158 -4.464 1.782 1.00 97.38 89 MET A C 1
ATOM 681 O O . MET A 1 89 ? -1.136 -4.805 2.443 1.00 97.38 89 MET A O 1
ATOM 685 N N . ALA A 1 90 ? 1.088 -4.758 2.160 1.00 96.75 90 ALA A N 1
ATOM 686 C CA . ALA A 1 90 ? 1.391 -5.517 3.369 1.00 96.75 90 ALA A CA 1
ATOM 687 C C . ALA A 1 90 ? 0.828 -4.841 4.631 1.00 96.75 90 ALA A C 1
ATOM 689 O O . ALA A 1 90 ? 0.276 -5.521 5.491 1.00 96.75 90 ALA A O 1
ATOM 690 N N . SER A 1 91 ? 0.917 -3.509 4.746 1.00 96.12 91 SER A N 1
ATOM 691 C CA . SER A 1 91 ? 0.363 -2.796 5.906 1.00 96.12 91 SER A CA 1
ATOM 692 C C . SER A 1 91 ? -1.164 -2.750 5.923 1.00 96.12 91 SER A C 1
ATOM 694 O O . SER A 1 91 ? -1.743 -2.729 7.007 1.00 96.12 91 SER A O 1
ATOM 696 N N . LEU A 1 92 ? -1.818 -2.768 4.757 1.00 96.50 92 LEU A N 1
ATOM 697 C CA . LEU A 1 92 ? -3.269 -2.942 4.648 1.00 96.50 92 LEU A CA 1
ATOM 698 C C . LEU A 1 92 ? -3.693 -4.345 5.105 1.00 96.50 92 LEU A C 1
ATOM 700 O O . LEU A 1 92 ? -4.636 -4.474 5.879 1.00 96.50 92 LEU A O 1
ATOM 704 N N . MET A 1 93 ? -2.971 -5.380 4.669 1.00 95.12 93 MET A N 1
ATOM 705 C CA . MET A 1 93 ? -3.251 -6.776 5.023 1.00 95.12 93 MET A CA 1
ATOM 706 C C . MET A 1 93 ? -2.949 -7.106 6.487 1.00 95.12 93 MET A C 1
ATOM 708 O O . MET A 1 93 ? -3.611 -7.943 7.083 1.00 95.12 93 MET A O 1
ATOM 712 N N . ALA A 1 94 ? -1.956 -6.452 7.083 1.00 94.31 94 ALA A N 1
ATOM 713 C CA . ALA A 1 94 ? -1.618 -6.621 8.494 1.00 94.31 94 ALA A CA 1
ATOM 714 C C . ALA A 1 94 ? -2.454 -5.722 9.429 1.00 94.31 94 ALA A C 1
ATOM 716 O O . ALA A 1 94 ? -2.106 -5.562 10.601 1.00 94.31 94 ALA A O 1
ATOM 717 N N . SER A 1 95 ? -3.493 -5.060 8.910 1.00 94.94 95 SER A N 1
ATOM 718 C CA . SER A 1 95 ? -4.320 -4.127 9.675 1.00 94.94 95 SER A CA 1
ATOM 719 C C . SER A 1 95 ? -5.475 -4.826 10.401 1.00 94.94 95 SER A C 1
ATOM 721 O O . SER A 1 95 ? -5.594 -6.044 10.403 1.00 94.94 95 SER A O 1
ATOM 723 N N . GLU A 1 96 ? -6.311 -4.027 11.060 1.00 94.75 96 GLU A N 1
ATOM 724 C CA . GLU A 1 96 ? -7.485 -4.489 11.809 1.00 94.75 96 GLU A CA 1
ATOM 725 C C . GLU A 1 96 ? -8.524 -5.141 10.879 1.00 94.75 96 GLU A C 1
ATOM 727 O O . GLU A 1 96 ? -8.645 -4.749 9.717 1.00 94.75 96 GLU A O 1
ATOM 732 N N . ASP A 1 97 ? -9.324 -6.074 11.404 1.00 95.25 97 ASP A N 1
ATOM 733 C CA . ASP A 1 97 ? -10.289 -6.869 10.623 1.00 95.25 97 ASP A CA 1
ATOM 734 C C . ASP A 1 97 ? -11.226 -6.016 9.756 1.00 95.25 97 ASP A C 1
ATOM 736 O O . ASP A 1 97 ? -11.510 -6.363 8.615 1.00 95.25 97 ASP A O 1
ATOM 740 N N . VAL A 1 98 ? -11.636 -4.842 10.247 1.00 96.44 98 VAL A N 1
ATOM 741 C CA . VAL A 1 98 ? -12.484 -3.903 9.491 1.00 96.44 98 VAL A CA 1
ATOM 742 C C . VAL A 1 98 ? -11.815 -3.387 8.211 1.00 96.44 98 VAL A C 1
ATOM 744 O O . VAL A 1 98 ? -12.490 -3.125 7.217 1.00 96.44 98 VAL A O 1
ATOM 747 N N . ILE A 1 99 ? -10.486 -3.234 8.208 1.00 97.06 99 ILE A N 1
ATOM 748 C CA . ILE A 1 99 ? -9.715 -2.867 7.014 1.00 97.06 99 ILE A CA 1
ATOM 749 C C . ILE A 1 99 ? -9.645 -4.062 6.066 1.00 97.06 99 ILE A C 1
ATOM 751 O O . ILE A 1 99 ? -9.860 -3.881 4.869 1.00 97.06 99 ILE A O 1
ATOM 755 N N . LEU A 1 100 ? -9.387 -5.262 6.594 1.00 94.75 100 LEU A N 1
ATOM 756 C CA . LEU A 1 100 ? -9.338 -6.499 5.813 1.00 94.75 100 LEU A CA 1
ATOM 757 C C . LEU A 1 100 ? -10.664 -6.784 5.105 1.00 94.75 100 LEU A C 1
ATOM 759 O O . LEU A 1 100 ? -10.680 -7.007 3.893 1.00 94.75 100 LEU A O 1
ATOM 763 N N . GLU A 1 101 ? -11.779 -6.689 5.826 1.00 96.06 101 GLU A N 1
ATOM 764 C CA . GLU A 1 101 ? -13.124 -6.828 5.268 1.00 96.06 101 GLU A CA 1
ATOM 765 C C . GLU A 1 101 ? -13.349 -5.812 4.141 1.00 96.06 101 GLU A C 1
ATOM 767 O O . GLU A 1 101 ? -13.795 -6.168 3.048 1.00 96.06 101 GLU A O 1
ATOM 772 N N . ARG A 1 102 ? -12.931 -4.5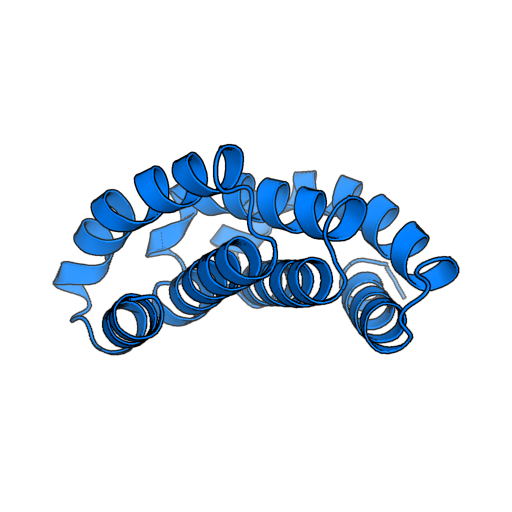56 4.357 1.00 97.19 102 ARG A N 1
ATOM 773 C CA . ARG A 1 102 ? -13.084 -3.466 3.385 1.00 97.19 102 ARG A CA 1
ATOM 774 C C . ARG A 1 102 ? -12.274 -3.650 2.098 1.00 97.19 102 ARG A C 1
ATOM 776 O O . ARG A 1 102 ? -12.646 -3.077 1.069 1.00 97.19 102 ARG A O 1
ATOM 783 N N . ILE A 1 103 ? -11.162 -4.379 2.144 1.00 96.94 103 ILE A N 1
ATOM 784 C CA . ILE A 1 103 ? -10.290 -4.602 0.980 1.00 96.94 103 ILE A CA 1
ATOM 785 C C . ILE A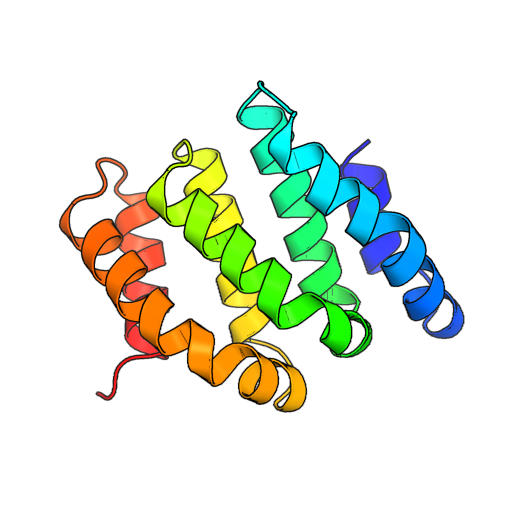 1 103 ? -10.435 -5.998 0.366 1.00 96.94 103 ILE A C 1
ATOM 787 O O . ILE A 1 103 ? -9.832 -6.249 -0.675 1.00 96.94 103 ILE A O 1
ATOM 791 N N . SER A 1 104 ? -11.227 -6.881 0.978 1.00 94.94 104 SER A N 1
ATOM 792 C CA . SER A 1 104 ? -11.353 -8.301 0.624 1.00 94.94 104 SER A CA 1
ATOM 793 C C . SER A 1 104 ? -11.622 -8.553 -0.865 1.00 94.94 104 SER A C 1
ATOM 795 O O . SER A 1 104 ? -10.902 -9.326 -1.493 1.00 94.94 104 SER A O 1
ATOM 797 N N . GLU A 1 105 ? -12.578 -7.840 -1.465 1.00 93.56 105 GLU A N 1
ATOM 798 C CA . GLU A 1 105 ? -12.873 -7.938 -2.904 1.00 93.56 105 GLU A CA 1
ATOM 799 C C . GLU A 1 105 ? -11.653 -7.586 -3.770 1.00 93.56 105 GLU A C 1
ATOM 801 O O . GLU A 1 105 ? -11.359 -8.260 -4.756 1.00 93.56 105 GLU A O 1
ATOM 806 N N . GLY A 1 106 ? -10.893 -6.564 -3.371 1.00 95.94 106 GLY A N 1
ATOM 807 C CA . GLY A 1 106 ? -9.682 -6.143 -4.074 1.00 95.94 106 GLY A CA 1
ATOM 808 C C . GLY A 1 106 ? -8.519 -7.127 -3.931 1.00 95.94 106 GLY A C 1
ATOM 809 O O . GLY A 1 106 ? -7.645 -7.165 -4.796 1.00 95.94 106 GLY A O 1
ATOM 810 N N . LEU A 1 107 ? -8.496 -7.958 -2.882 1.00 95.75 107 LEU A N 1
ATOM 811 C CA . LEU A 1 107 ? -7.459 -8.985 -2.715 1.00 95.75 107 LEU A CA 1
ATOM 812 C C . LEU A 1 107 ? -7.557 -10.087 -3.782 1.00 95.75 107 LEU A C 1
ATOM 814 O O . LEU A 1 107 ? -6.547 -10.705 -4.123 1.00 95.75 107 LEU A O 1
ATOM 818 N N . ILE A 1 108 ? -8.740 -10.291 -4.368 1.00 93.75 108 ILE A N 1
ATOM 819 C CA . ILE A 1 108 ? -8.931 -11.228 -5.482 1.00 93.75 108 ILE A CA 1
ATOM 820 C C . ILE A 1 108 ? -8.145 -10.755 -6.713 1.00 93.75 108 ILE A C 1
ATOM 822 O O . ILE A 1 108 ? -7.424 -11.544 -7.327 1.00 93.75 108 ILE A O 1
ATOM 826 N N . GLU A 1 109 ? -8.238 -9.464 -7.046 1.00 94.12 109 GLU A N 1
ATOM 827 C CA . GLU A 1 109 ? -7.447 -8.838 -8.115 1.00 94.12 109 GLU A CA 1
ATOM 828 C C . GLU A 1 109 ? -5.955 -8.847 -7.761 1.00 94.12 109 GLU A C 1
ATOM 830 O O . GLU A 1 109 ? -5.111 -9.211 -8.587 1.00 94.12 109 GLU A O 1
ATOM 835 N N . ALA A 1 110 ? -5.634 -8.546 -6.499 1.00 97.00 110 ALA A N 1
ATOM 836 C CA . ALA A 1 110 ? -4.264 -8.525 -6.006 1.00 97.00 110 ALA A CA 1
ATOM 837 C C . ALA A 1 110 ? -3.527 -9.852 -6.226 1.00 97.00 110 ALA A C 1
ATOM 839 O O . ALA A 1 110 ? -2.344 -9.846 -6.562 1.00 97.00 110 ALA A O 1
ATOM 840 N N . ARG A 1 111 ? -4.222 -10.991 -6.112 1.00 96.31 111 ARG A N 1
ATOM 841 C CA . ARG A 1 111 ? -3.647 -12.317 -6.377 1.00 96.31 111 ARG A CA 1
ATOM 842 C C . ARG A 1 111 ? -3.068 -12.432 -7.788 1.00 96.31 111 ARG A C 1
ATOM 844 O O . ARG A 1 111 ? -1.972 -12.961 -7.955 1.00 96.31 111 ARG A O 1
ATOM 851 N N . SER A 1 112 ? -3.782 -11.926 -8.793 1.00 95.88 112 SER A N 1
ATOM 852 C CA . SER A 1 112 ? -3.317 -11.948 -10.186 1.00 95.88 112 SER A CA 1
ATOM 853 C C . SER A 1 112 ? -2.078 -11.069 -10.371 1.00 95.88 112 SER A C 1
ATOM 855 O O . SER A 1 112 ? -1.099 -11.491 -10.989 1.00 95.88 112 SER A O 1
ATOM 857 N N . VAL A 1 113 ? -2.100 -9.864 -9.792 1.00 97.31 113 VAL A N 1
ATOM 858 C CA . VAL A 1 113 ? -0.976 -8.915 -9.844 1.00 97.31 113 VAL A CA 1
ATOM 859 C C . VAL A 1 113 ? 0.275 -9.504 -9.197 1.00 97.31 113 VAL A C 1
ATOM 861 O O . VAL A 1 113 ? 1.345 -9.504 -9.809 1.00 97.31 113 VAL A O 1
ATOM 864 N N . LEU A 1 114 ? 0.138 -10.041 -7.983 1.00 97.69 114 LEU A N 1
ATOM 865 C CA . LEU A 1 114 ? 1.245 -10.613 -7.222 1.00 97.69 114 LEU A CA 1
ATOM 866 C C . LEU A 1 114 ? 1.816 -11.859 -7.895 1.00 97.69 114 LEU A C 1
ATOM 868 O O . LEU A 1 114 ? 3.031 -11.954 -8.022 1.00 97.69 114 LEU A O 1
ATOM 872 N N . SER A 1 115 ? 0.964 -12.763 -8.388 1.00 97.50 115 SER A N 1
ATOM 873 C CA . SER A 1 115 ? 1.409 -13.962 -9.109 1.00 97.50 115 SER A CA 1
ATOM 874 C C . SER A 1 115 ? 2.192 -13.613 -10.375 1.00 97.50 115 SER A C 1
ATOM 876 O O . SER A 1 115 ? 3.251 -14.182 -10.633 1.00 97.50 115 SER A O 1
ATOM 878 N N . LYS A 1 116 ? 1.727 -12.628 -11.152 1.00 97.06 116 LYS A N 1
ATOM 879 C CA . LYS A 1 116 ? 2.463 -12.157 -12.330 1.00 97.06 116 LYS A CA 1
ATOM 880 C C . LYS A 1 116 ? 3.813 -11.550 -11.946 1.00 97.06 116 LYS A C 1
ATOM 882 O O . LYS A 1 116 ? 4.824 -11.872 -12.574 1.00 97.06 116 LYS A O 1
ATOM 887 N N . ALA A 1 117 ? 3.827 -10.658 -10.956 1.00 96.94 117 ALA A N 1
ATOM 888 C CA . ALA A 1 117 ? 5.045 -9.988 -10.514 1.00 96.94 117 ALA A CA 1
ATOM 889 C C . ALA A 1 117 ? 6.060 -10.992 -9.957 1.00 96.94 117 ALA A C 1
ATOM 891 O O . ALA A 1 117 ? 7.237 -10.918 -10.292 1.00 96.94 117 ALA A O 1
ATOM 892 N N . SER A 1 118 ? 5.616 -11.975 -9.181 1.00 97.31 118 SER A N 1
ATOM 893 C CA . SER A 1 118 ? 6.531 -12.934 -8.582 1.00 97.31 118 SER A CA 1
ATOM 894 C C . SER A 1 118 ? 7.188 -13.880 -9.586 1.00 97.31 118 SER A C 1
ATOM 896 O O . SER A 1 118 ? 8.364 -14.205 -9.450 1.00 97.31 118 SER A O 1
ATOM 898 N N . LEU A 1 119 ? 6.485 -14.222 -10.668 1.00 96.75 119 LEU A N 1
ATOM 899 C CA . LEU A 1 119 ? 7.026 -15.062 -11.739 1.00 96.75 119 LEU A CA 1
ATOM 900 C C . LEU A 1 119 ? 7.934 -14.310 -12.718 1.00 96.75 119 LEU A C 1
ATOM 902 O O . LEU A 1 119 ? 8.855 -14.904 -13.276 1.00 96.75 119 LEU A O 1
ATOM 906 N N . SER A 1 120 ? 7.644 -13.035 -12.994 1.00 95.69 120 SER A N 1
ATOM 907 C CA . SER A 1 120 ? 8.168 -12.361 -14.193 1.00 95.69 120 SER A CA 1
ATOM 908 C C . SER A 1 120 ? 8.794 -10.987 -13.966 1.00 95.69 120 SER A C 1
ATOM 910 O O . SER A 1 120 ? 9.324 -10.410 -14.917 1.00 95.69 120 SER A O 1
ATOM 912 N N . ASP A 1 121 ? 8.769 -10.446 -12.744 1.00 97.88 121 ASP A N 1
ATOM 913 C CA . ASP A 1 121 ? 9.434 -9.169 -12.482 1.00 97.88 121 ASP A CA 1
ATOM 914 C C . ASP A 1 121 ? 10.958 -9.315 -12.632 1.00 97.88 121 ASP A C 1
ATOM 916 O O . ASP A 1 121 ? 11.514 -10.309 -12.163 1.00 97.88 121 ASP A O 1
ATOM 920 N N . PRO A 1 122 ? 11.667 -8.363 -13.266 1.00 96.81 122 PRO A N 1
ATOM 921 C CA . PRO A 1 122 ? 13.122 -8.429 -13.395 1.00 96.81 122 PRO A CA 1
ATOM 922 C C . PRO A 1 122 ? 13.863 -8.333 -12.051 1.00 96.81 122 PRO A C 1
ATOM 924 O O . PRO A 1 122 ? 14.926 -8.945 -11.908 1.00 96.81 122 PRO A O 1
ATOM 927 N N . SER A 1 123 ? 13.321 -7.625 -11.054 1.00 97.75 123 SER A N 1
ATOM 928 C CA . SER A 1 123 ? 13.958 -7.467 -9.741 1.00 97.75 123 SER A CA 1
ATOM 929 C C . SER A 1 123 ? 13.687 -8.672 -8.841 1.00 97.75 123 SER A C 1
ATOM 931 O O . SER A 1 123 ? 12.541 -9.057 -8.614 1.00 97.75 123 SER A O 1
ATOM 933 N N . GLN A 1 124 ? 14.754 -9.255 -8.287 1.00 97.62 124 GLN A N 1
ATOM 934 C CA . GLN A 1 124 ? 14.637 -10.345 -7.318 1.00 97.62 124 GLN A CA 1
ATOM 935 C C . GLN A 1 124 ? 13.887 -9.908 -6.056 1.00 97.62 124 GLN A C 1
ATOM 937 O O . GLN A 1 124 ? 13.002 -10.631 -5.605 1.00 97.62 124 GLN A O 1
ATOM 942 N N . ASP A 1 125 ? 14.172 -8.711 -5.545 1.00 97.69 125 ASP A N 1
ATOM 943 C CA . ASP A 1 125 ? 13.523 -8.181 -4.344 1.00 97.69 125 ASP A CA 1
ATOM 944 C C . ASP A 1 125 ? 12.011 -8.036 -4.546 1.00 97.69 125 ASP A C 1
ATOM 946 O O . ASP A 1 125 ? 11.217 -8.361 -3.659 1.00 97.69 125 ASP A O 1
ATOM 950 N N . VAL A 1 126 ? 11.593 -7.570 -5.730 1.00 98.06 126 VAL A N 1
ATOM 951 C CA . VAL A 1 126 ? 10.169 -7.466 -6.068 1.00 98.06 126 VAL A CA 1
ATOM 952 C C . VAL A 1 126 ? 9.535 -8.850 -6.129 1.00 98.06 126 VAL A C 1
ATOM 954 O O . VAL A 1 126 ? 8.464 -9.031 -5.545 1.00 98.06 126 VAL A O 1
ATOM 957 N N . ARG A 1 127 ? 10.190 -9.827 -6.774 1.00 98.38 127 ARG A N 1
ATOM 958 C CA . ARG A 1 127 ? 9.670 -11.200 -6.855 1.00 98.38 127 ARG A CA 1
ATOM 959 C C . ARG A 1 127 ? 9.456 -11.805 -5.470 1.00 98.38 127 ARG A C 1
ATOM 961 O O . ARG A 1 127 ? 8.346 -12.227 -5.161 1.00 98.38 127 ARG A O 1
ATOM 968 N N . GLU A 1 128 ? 10.473 -11.750 -4.612 1.00 98.00 128 GLU A N 1
ATOM 969 C CA . GLU A 1 128 ? 10.425 -12.333 -3.266 1.00 98.00 128 GLU A CA 1
ATOM 970 C C . GLU A 1 128 ? 9.351 -11.700 -2.376 1.00 98.00 128 GLU A C 1
ATOM 972 O O . GLU A 1 128 ? 8.672 -12.394 -1.615 1.00 98.00 128 GLU A O 1
ATOM 977 N N . VAL A 1 129 ? 9.190 -10.375 -2.436 1.00 97.75 129 VAL A N 1
ATOM 978 C CA . VAL A 1 129 ? 8.140 -9.698 -1.663 1.00 97.75 129 VAL A CA 1
ATOM 979 C C . VAL A 1 129 ? 6.756 -10.049 -2.210 1.00 97.75 129 VAL A C 1
ATOM 981 O O . VAL A 1 129 ? 5.838 -10.273 -1.418 1.00 97.75 129 VAL A O 1
ATOM 984 N N . CYS A 1 130 ? 6.595 -10.125 -3.534 1.00 97.81 130 CYS A N 1
ATOM 985 C CA . CYS A 1 130 ? 5.319 -10.497 -4.141 1.00 97.81 130 CYS A CA 1
ATOM 986 C C . CYS A 1 130 ? 4.937 -11.948 -3.827 1.00 97.81 130 CYS A C 1
ATOM 988 O O . CYS A 1 130 ? 3.778 -12.187 -3.500 1.00 97.81 130 CYS A O 1
ATOM 990 N N . ASP A 1 131 ? 5.893 -12.881 -3.834 1.00 97.56 131 ASP A N 1
ATOM 991 C CA . ASP A 1 131 ? 5.670 -14.274 -3.422 1.00 97.56 131 ASP A CA 1
ATOM 992 C C . ASP A 1 131 ? 5.206 -14.369 -1.966 1.00 97.56 131 ASP A C 1
ATOM 994 O O . ASP A 1 131 ? 4.231 -15.058 -1.663 1.00 97.56 131 ASP A O 1
ATOM 998 N N . LYS A 1 132 ? 5.853 -13.633 -1.053 1.00 97.31 132 LYS A N 1
ATOM 999 C CA . LYS A 1 132 ? 5.453 -13.605 0.365 1.00 97.31 132 LYS A CA 1
ATOM 1000 C C . LYS A 1 132 ? 4.038 -13.062 0.546 1.00 97.31 132 LYS A C 1
ATOM 1002 O O . LYS A 1 132 ? 3.259 -13.637 1.297 1.00 97.31 132 LYS A O 1
ATOM 1007 N N . LEU A 1 133 ? 3.701 -11.969 -0.139 1.00 97.12 133 LEU A N 1
ATOM 1008 C CA . LEU A 1 133 ? 2.353 -11.396 -0.094 1.00 97.12 133 LEU A CA 1
ATOM 1009 C C . LEU A 1 133 ? 1.312 -12.340 -0.700 1.00 97.12 133 LEU A C 1
ATOM 1011 O O . LEU A 1 133 ? 0.212 -12.454 -0.162 1.00 97.12 133 LEU A O 1
ATOM 1015 N N . LEU A 1 134 ? 1.659 -13.022 -1.794 1.00 96.88 134 LEU A N 1
ATOM 1016 C CA . LEU A 1 134 ? 0.786 -13.985 -2.453 1.00 96.88 134 LEU A CA 1
ATOM 1017 C C . LEU A 1 134 ? 0.457 -15.143 -1.512 1.00 96.88 134 LEU A C 1
ATOM 1019 O O . LEU A 1 134 ? -0.719 -15.449 -1.333 1.00 96.88 134 LEU A O 1
ATOM 1023 N N . ALA A 1 135 ? 1.470 -15.699 -0.842 1.00 95.44 135 ALA A N 1
ATOM 1024 C CA . ALA A 1 135 ? 1.305 -16.772 0.135 1.00 95.44 135 ALA A CA 1
ATOM 1025 C C . ALA A 1 135 ? 0.359 -16.400 1.291 1.00 95.44 135 ALA A C 1
ATOM 1027 O O . ALA A 1 135 ? -0.284 -17.277 1.858 1.00 95.44 135 ALA A O 1
ATOM 1028 N N . CYS A 1 136 ? 0.230 -15.112 1.631 1.00 93.56 136 CYS A N 1
ATOM 1029 C CA . CYS A 1 136 ? -0.700 -14.650 2.663 1.00 93.56 136 CYS A CA 1
ATOM 1030 C C . CYS A 1 136 ? -2.171 -14.596 2.211 1.00 93.56 136 CYS A C 1
ATOM 1032 O O . CYS A 1 136 ? -3.049 -14.504 3.066 1.00 93.56 136 CYS A O 1
ATOM 1034 N N . ILE A 1 137 ? -2.456 -14.596 0.904 1.00 92.06 137 ILE A N 1
ATOM 1035 C CA . ILE A 1 137 ? -3.825 -14.476 0.356 1.00 92.06 137 ILE A CA 1
ATOM 1036 C C . ILE A 1 137 ? -4.254 -15.677 -0.489 1.00 92.06 137 ILE A C 1
ATOM 1038 O O . ILE A 1 137 ? -5.381 -15.714 -0.988 1.00 92.06 137 ILE A O 1
ATOM 1042 N N . THR A 1 138 ? -3.373 -16.655 -0.679 1.00 88.31 138 THR A N 1
ATOM 1043 C CA . THR A 1 138 ? -3.706 -17.944 -1.283 1.00 88.31 138 THR A CA 1
ATOM 1044 C C . THR A 1 138 ? -3.933 -18.993 -0.200 1.00 88.31 138 THR A C 1
ATOM 1046 O O . THR A 1 138 ? -3.165 -19.030 0.759 1.00 88.31 138 THR A O 1
ATOM 1049 N N . PRO A 1 139 ? -4.943 -19.866 -0.344 1.00 69.56 139 PRO A N 1
ATOM 1050 C CA . PRO A 1 139 ? -5.075 -21.034 0.519 1.00 69.56 139 PRO A CA 1
ATOM 1051 C C . PRO A 1 139 ? -3.833 -21.926 0.391 1.00 69.56 139 PRO A C 1
ATOM 1053 O O . PRO A 1 139 ? -3.344 -22.115 -0.726 1.00 69.56 139 PRO A O 1
ATOM 1056 N N . SER A 1 140 ? -3.348 -22.447 1.520 1.00 54.16 140 SER A N 1
ATOM 1057 C CA . SER A 1 140 ? -2.304 -23.480 1.580 1.00 54.16 140 SER A CA 1
ATOM 1058 C C . SER A 1 140 ? -2.788 -24.830 1.066 1.00 54.16 140 SER A C 1
ATOM 1060 O O . SER A 1 140 ? -3.980 -25.149 1.288 1.00 54.16 140 SER A O 1
#